Protein AF-A0A094HVT6-F1 (afdb_monomer_lite)

pLDDT: mean 74.16, std 20.73, range [37.62, 96.44]

Sequence (83 aa):
MTLEGIVSDNTPKPLRQRWADQVTSSSNRAHEAEIVWGDAKAANVLVDVDMDAWVISTLEMGSYRVGFRWRTQGLLRVTPGAS

Radius of gyration: 13.43 Å; chains: 1; bounding box: 30×27×37 Å

Structure (mmCIF, N/CA/C/O backbone):
data_AF-A0A094HVT6-F1
#
_entry.id   AF-A0A094HVT6-F1
#
loop_
_atom_site.group_PDB
_atom_site.id
_atom_site.type_symbol
_atom_site.label_atom_id
_atom_site.label_alt_id
_atom_site.label_comp_id
_atom_site.label_asym_id
_atom_site.label_entity_id
_atom_site.label_seq_id
_atom_site.pdbx_PDB_ins_code
_atom_site.Cartn_x
_atom_site.Cartn_y
_atom_site.Cartn_z
_atom_site.occupancy
_atom_site.B_iso_or_equiv
_atom_site.auth_seq_id
_atom_site.auth_comp_id
_atom_site.auth_asym_id
_atom_site.auth_atom_id
_atom_site.pdbx_PDB_model_num
ATOM 1 N N . MET A 1 1 ? -6.952 -8.886 0.980 1.00 85.12 1 MET A N 1
ATOM 2 C CA . MET A 1 1 ? -8.063 -7.918 0.777 1.00 85.12 1 MET A CA 1
ATOM 3 C C . MET A 1 1 ? -7.478 -6.632 0.201 1.00 85.12 1 MET A C 1
ATOM 5 O O . MET A 1 1 ? -6.301 -6.415 0.440 1.00 85.12 1 MET A O 1
ATOM 9 N N . THR A 1 2 ? -8.208 -5.820 -0.574 1.00 90.38 2 THR A N 1
ATOM 10 C CA . THR A 1 2 ? -7.671 -4.531 -1.063 1.00 90.38 2 THR A CA 1
ATOM 11 C C . THR A 1 2 ? -7.843 -3.423 -0.023 1.00 90.38 2 THR A C 1
ATOM 13 O O . THR A 1 2 ? -8.731 -3.498 0.828 1.00 90.38 2 THR A O 1
ATOM 16 N N . LEU A 1 3 ? -7.012 -2.384 -0.101 1.00 89.44 3 LEU A N 1
ATOM 17 C CA . LEU A 1 3 ? -7.081 -1.222 0.781 1.00 89.44 3 LEU A CA 1
ATOM 18 C C . LEU A 1 3 ? -8.403 -0.461 0.588 1.00 89.44 3 LEU A C 1
ATOM 20 O O . LEU A 1 3 ? -9.007 -0.020 1.560 1.00 89.44 3 LEU A O 1
ATOM 24 N N . GLU A 1 4 ? -8.895 -0.386 -0.651 1.00 91.75 4 GLU A N 1
ATOM 25 C CA . GLU A 1 4 ? -10.211 0.182 -0.980 1.00 91.75 4 GLU A CA 1
ATOM 26 C C . GLU A 1 4 ? -11.361 -0.516 -0.239 1.00 91.75 4 GLU A C 1
ATOM 28 O O . GLU A 1 4 ? -12.278 0.144 0.234 1.00 91.75 4 GLU A O 1
ATOM 33 N N . GLY A 1 5 ? -11.299 -1.844 -0.095 1.00 89.94 5 GLY A N 1
ATOM 34 C CA . GLY A 1 5 ? -12.357 -2.616 0.557 1.00 89.94 5 GLY A CA 1
ATOM 35 C C . GLY A 1 5 ? -12.286 -2.653 2.087 1.00 89.94 5 GLY A C 1
ATOM 36 O O . GLY A 1 5 ? -13.253 -3.073 2.717 1.00 89.94 5 GLY A O 1
ATOM 37 N N . ILE A 1 6 ? -11.157 -2.265 2.691 1.00 91.06 6 ILE A N 1
ATOM 38 C CA . ILE A 1 6 ? -10.933 -2.371 4.147 1.00 91.06 6 ILE A CA 1
ATOM 39 C C . ILE A 1 6 ? -10.895 -1.018 4.861 1.00 91.06 6 ILE A C 1
ATOM 41 O O . ILE A 1 6 ? -11.124 -0.943 6.072 1.00 91.06 6 ILE A O 1
ATOM 45 N N . VAL A 1 7 ? -10.577 0.057 4.138 1.00 92.19 7 VAL A N 1
ATOM 46 C CA . VAL A 1 7 ? -10.552 1.406 4.701 1.00 92.19 7 VAL A CA 1
ATOM 47 C C . VAL A 1 7 ? -11.983 1.912 4.852 1.00 92.19 7 VAL A C 1
ATOM 49 O O . VAL A 1 7 ? -12.749 1.974 3.899 1.00 92.19 7 VAL A O 1
ATOM 52 N N . SER A 1 8 ? -12.326 2.310 6.074 1.00 93.00 8 SER A N 1
ATOM 53 C CA . SER A 1 8 ? -13.583 2.974 6.414 1.00 93.00 8 SER A CA 1
ATOM 54 C C . SER A 1 8 ? -13.361 3.997 7.532 1.00 93.00 8 SER A C 1
ATOM 56 O O . SER A 1 8 ? -12.280 4.071 8.136 1.00 93.00 8 SER A O 1
ATOM 58 N N . ASP A 1 9 ? -14.400 4.764 7.855 1.00 92.00 9 ASP A N 1
ATOM 59 C CA . ASP A 1 9 ? -14.365 5.739 8.952 1.00 92.00 9 ASP A CA 1
ATOM 60 C C . ASP A 1 9 ? -14.051 5.079 10.303 1.00 92.00 9 ASP A C 1
ATOM 62 O O . ASP A 1 9 ? -13.320 5.645 11.122 1.00 92.00 9 ASP A O 1
ATOM 66 N N . ASN A 1 10 ? -14.499 3.833 10.482 1.00 94.44 10 ASN A N 1
ATOM 67 C CA . ASN A 1 10 ? -14.290 3.033 11.689 1.00 94.44 10 ASN A CA 1
ATOM 68 C C . ASN A 1 10 ? -12.895 2.398 11.776 1.00 94.44 10 ASN A C 1
ATOM 70 O O . ASN A 1 10 ? -12.535 1.849 12.818 1.00 94.44 10 ASN A O 1
ATOM 74 N N . THR A 1 11 ? -12.089 2.450 10.711 1.00 94.44 11 THR A N 1
ATOM 75 C CA . THR A 1 11 ? -10.725 1.918 10.754 1.00 94.44 11 THR A CA 1
ATOM 76 C C . THR A 1 11 ? -9.892 2.709 11.776 1.00 94.44 11 THR A C 1
ATOM 78 O O . THR A 1 11 ? -9.839 3.939 11.703 1.00 94.44 11 THR A O 1
ATOM 81 N N . PRO A 1 12 ? -9.180 2.054 12.711 1.00 96.38 12 PRO A N 1
ATOM 82 C CA . PRO A 1 12 ? -8.355 2.757 13.685 1.00 96.38 12 PRO A CA 1
ATOM 83 C C . PRO A 1 12 ? -7.346 3.701 13.022 1.00 96.38 12 PRO A C 1
ATOM 85 O O . PRO A 1 12 ? -6.610 3.313 12.112 1.00 96.38 12 PRO A O 1
ATOM 88 N N . LYS A 1 13 ? -7.260 4.944 13.511 1.00 95.69 13 LYS A N 1
ATOM 89 C CA . LYS A 1 13 ? -6.313 5.946 12.992 1.00 95.69 13 LYS A CA 1
ATOM 90 C C . LYS A 1 13 ? -4.855 5.445 12.956 1.00 95.69 13 LYS A C 1
ATOM 92 O O . LYS A 1 13 ? -4.217 5.665 11.929 1.00 95.69 13 LYS A O 1
ATOM 97 N N . PRO A 1 14 ? -4.330 4.744 13.986 1.00 96.44 14 PRO A N 1
ATOM 98 C CA . PRO A 1 14 ? -2.965 4.211 13.940 1.00 96.44 14 PRO A CA 1
ATOM 99 C C . PRO A 1 14 ? -2.748 3.211 12.801 1.00 96.44 14 PRO A C 1
ATOM 101 O O . PRO A 1 14 ? -1.687 3.183 12.187 1.00 96.44 14 PRO A O 1
ATOM 104 N N . LEU A 1 15 ? -3.773 2.420 12.483 1.00 95.31 15 LEU A N 1
ATOM 105 C CA . LEU A 1 15 ? -3.712 1.430 11.417 1.00 95.31 15 LEU A CA 1
ATOM 106 C C . LEU A 1 15 ? -3.710 2.094 10.032 1.00 95.31 15 LEU A C 1
ATOM 108 O O . LEU A 1 15 ? -2.894 1.738 9.187 1.00 95.31 15 LEU A O 1
ATOM 112 N N . ARG A 1 16 ? -4.549 3.121 9.826 1.00 94.69 16 ARG A N 1
ATOM 113 C CA . ARG A 1 16 ? -4.515 3.930 8.595 1.00 94.69 16 ARG A CA 1
ATOM 114 C C . ARG A 1 16 ? -3.158 4.608 8.395 1.00 94.69 16 ARG A C 1
ATOM 116 O O . ARG A 1 16 ? -2.669 4.648 7.270 1.00 94.69 16 ARG A O 1
ATOM 123 N N . GLN A 1 17 ? -2.550 5.104 9.476 1.00 95.69 17 GLN A N 1
ATOM 124 C CA . GLN A 1 17 ? -1.217 5.706 9.421 1.00 95.69 17 GLN A CA 1
ATOM 125 C C . GLN A 1 17 ? -0.154 4.677 9.016 1.00 95.69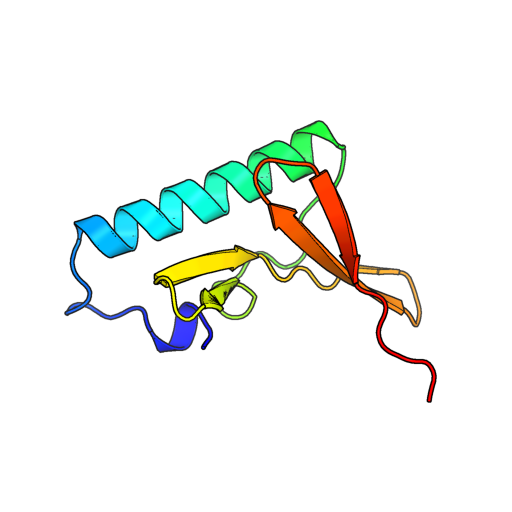 17 GLN A C 1
ATOM 127 O O . GLN A 1 17 ? 0.598 4.936 8.085 1.00 95.69 17 GLN A O 1
ATOM 132 N N . ARG A 1 18 ? -0.157 3.482 9.626 1.00 94.25 18 ARG A N 1
ATOM 133 C CA . ARG A 1 18 ? 0.756 2.384 9.255 1.00 94.25 18 ARG A CA 1
ATOM 134 C C . ARG A 1 18 ? 0.679 2.067 7.759 1.00 94.25 18 ARG A C 1
ATOM 136 O O . ARG A 1 18 ? 1.712 1.962 7.105 1.00 94.25 18 ARG A O 1
ATOM 143 N N . TRP A 1 19 ? -0.528 1.945 7.208 1.00 94.69 19 TRP A N 1
ATOM 144 C CA . TRP A 1 19 ? -0.707 1.678 5.779 1.00 94.69 19 TRP A CA 1
ATOM 145 C C . TRP A 1 19 ? -0.199 2.822 4.900 1.00 94.69 19 TRP A C 1
ATOM 147 O O . TRP A 1 19 ? 0.473 2.567 3.902 1.00 94.69 19 TRP A O 1
ATOM 157 N N . ALA A 1 20 ? -0.471 4.075 5.275 1.00 92.88 20 ALA A N 1
ATOM 158 C CA . ALA A 1 20 ? 0.041 5.241 4.559 1.00 92.88 20 ALA A CA 1
ATOM 159 C C . ALA A 1 20 ? 1.579 5.274 4.546 1.00 92.88 20 ALA A C 1
ATOM 161 O O . ALA A 1 20 ? 2.179 5.500 3.492 1.00 92.88 20 ALA A O 1
ATOM 162 N N . ASP A 1 21 ? 2.216 4.980 5.680 1.00 93.62 21 ASP A N 1
ATOM 163 C CA . ASP A 1 21 ? 3.674 4.942 5.808 1.00 93.62 21 ASP A CA 1
ATOM 164 C C . ASP A 1 21 ? 4.282 3.839 4.921 1.00 93.62 21 ASP A C 1
ATOM 166 O O . ASP A 1 21 ? 5.282 4.056 4.235 1.00 93.62 21 ASP A O 1
ATOM 170 N N . GLN A 1 22 ? 3.645 2.666 4.864 1.00 91.00 22 GLN A N 1
ATOM 171 C CA . GLN A 1 22 ? 4.088 1.530 4.046 1.00 91.00 22 GLN A CA 1
ATOM 172 C C . GLN A 1 22 ? 3.944 1.774 2.542 1.00 91.00 22 GLN A C 1
ATOM 174 O O . GLN A 1 22 ? 4.863 1.469 1.772 1.00 91.00 22 GLN A O 1
ATOM 179 N N . VAL A 1 23 ? 2.819 2.351 2.114 1.00 89.38 23 VAL A N 1
ATOM 180 C CA . VAL A 1 23 ? 2.600 2.726 0.709 1.00 89.38 23 VAL A CA 1
ATOM 181 C C . VAL A 1 23 ? 3.597 3.809 0.294 1.00 89.38 23 VAL A C 1
ATOM 183 O O . VAL A 1 23 ? 4.237 3.680 -0.750 1.00 89.38 23 VAL A O 1
ATOM 186 N N . THR A 1 24 ? 3.808 4.822 1.139 1.00 90.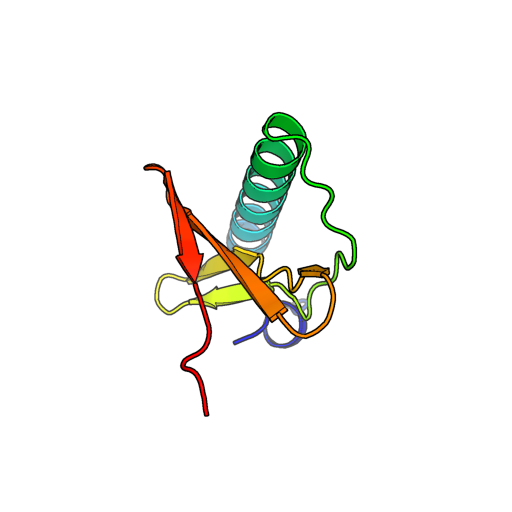50 24 THR A N 1
ATOM 187 C CA . THR A 1 24 ? 4.778 5.902 0.889 1.00 90.50 24 THR A CA 1
ATOM 188 C C . THR A 1 24 ? 6.203 5.362 0.794 1.00 90.50 24 THR A C 1
ATOM 190 O O . THR A 1 24 ? 6.918 5.665 -0.158 1.00 90.50 24 THR A O 1
ATOM 193 N N . SER A 1 25 ? 6.608 4.502 1.733 1.00 88.06 25 SER A N 1
ATOM 194 C CA . SER A 1 25 ? 7.923 3.854 1.709 1.00 88.06 25 SER A CA 1
ATOM 195 C C . SER A 1 25 ? 8.133 3.040 0.429 1.00 88.06 25 SER A C 1
ATOM 197 O O . SER A 1 25 ? 9.187 3.133 -0.199 1.00 88.06 25 SER A O 1
ATOM 199 N N . SER A 1 26 ? 7.115 2.291 -0.003 1.00 82.69 26 SER A N 1
ATOM 200 C CA . SER A 1 26 ? 7.171 1.515 -1.246 1.00 82.69 26 SER A CA 1
ATOM 201 C C . SER A 1 26 ? 7.304 2.413 -2.480 1.00 82.69 26 SER A C 1
ATOM 203 O O . SER A 1 26 ? 8.107 2.116 -3.362 1.00 82.69 26 SER A O 1
ATOM 205 N N . SER A 1 27 ? 6.564 3.527 -2.528 1.00 83.94 27 SER A N 1
ATOM 206 C CA . SER A 1 27 ? 6.653 4.504 -3.620 1.00 83.94 27 SER A CA 1
ATOM 207 C C . SER A 1 27 ? 8.029 5.164 -3.686 1.00 83.94 27 SER A C 1
ATOM 209 O O . SER A 1 27 ? 8.585 5.297 -4.771 1.00 83.94 27 SER A O 1
ATOM 211 N N . ASN A 1 28 ? 8.605 5.533 -2.539 1.00 85.38 28 ASN A N 1
ATOM 212 C CA . ASN A 1 28 ? 9.940 6.129 -2.484 1.00 85.38 28 ASN A CA 1
ATOM 213 C C . ASN A 1 28 ? 11.003 5.161 -3.010 1.00 85.38 28 ASN A C 1
ATOM 215 O O . ASN A 1 28 ? 11.794 5.540 -3.865 1.00 85.38 28 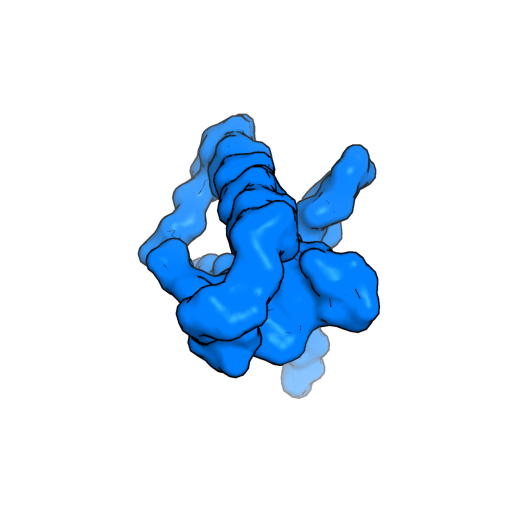ASN A O 1
ATOM 219 N N . ARG A 1 29 ? 10.960 3.888 -2.594 1.00 81.50 29 ARG A N 1
ATOM 220 C CA . ARG A 1 29 ? 11.883 2.854 -3.095 1.00 81.50 29 ARG A CA 1
ATOM 221 C C . ARG A 1 29 ? 11.737 2.599 -4.595 1.00 81.50 29 ARG A C 1
ATOM 223 O O . ARG A 1 29 ? 12.722 2.297 -5.260 1.00 81.50 29 ARG A O 1
ATOM 230 N N . ALA A 1 30 ? 10.521 2.697 -5.131 1.00 79.88 30 ALA A N 1
ATOM 231 C CA . ALA A 1 30 ? 10.300 2.604 -6.570 1.00 79.88 30 ALA A CA 1
ATOM 232 C C . ALA A 1 30 ? 10.942 3.793 -7.300 1.00 79.88 30 ALA A C 1
ATOM 234 O O . ALA A 1 30 ? 11.693 3.580 -8.248 1.00 79.88 30 ALA A O 1
ATOM 235 N N . HIS A 1 31 ? 10.728 5.020 -6.813 1.00 81.88 31 HIS A N 1
ATOM 236 C CA . HIS A 1 31 ? 11.343 6.220 -7.383 1.00 81.88 31 HIS A CA 1
ATOM 237 C C . HIS A 1 31 ? 12.877 6.194 -7.305 1.00 81.88 31 HIS A C 1
ATOM 239 O O . HIS A 1 31 ? 13.533 6.561 -8.274 1.00 81.88 31 HIS A O 1
ATOM 245 N N . GLU A 1 32 ? 13.453 5.708 -6.201 1.00 84.75 32 GLU A N 1
ATOM 246 C CA . GLU A 1 32 ? 14.902 5.487 -6.050 1.00 84.75 32 GLU A CA 1
ATOM 247 C C . GLU A 1 32 ? 15.465 4.504 -7.091 1.00 84.75 32 GLU A C 1
ATOM 249 O O . GLU A 1 32 ? 16.632 4.596 -7.459 1.00 84.75 32 GLU A O 1
ATOM 254 N N . ALA A 1 33 ? 14.637 3.577 -7.579 1.00 78.12 33 ALA A N 1
ATOM 255 C CA . ALA A 1 33 ? 14.974 2.629 -8.638 1.00 78.12 33 ALA A CA 1
ATOM 256 C C . ALA A 1 33 ? 14.541 3.104 -10.041 1.00 78.12 33 ALA A C 1
ATOM 258 O O . ALA A 1 33 ? 14.502 2.291 -10.963 1.00 78.12 33 ALA A O 1
ATOM 259 N N . GLU A 1 34 ? 14.173 4.382 -10.195 1.00 82.38 34 GLU A N 1
ATOM 260 C CA . GLU A 1 34 ? 13.663 4.985 -11.439 1.00 82.38 34 GLU A CA 1
ATOM 261 C C . GLU A 1 34 ? 12.379 4.316 -11.981 1.00 82.38 34 GLU A C 1
ATOM 263 O O . GLU A 1 34 ? 12.040 4.420 -13.161 1.00 82.38 34 GLU A O 1
ATOM 268 N N . ILE A 1 35 ? 11.620 3.643 -11.109 1.00 78.44 35 ILE A N 1
ATOM 269 C CA . ILE A 1 35 ? 10.337 3.011 -11.429 1.00 78.44 35 ILE A CA 1
ATOM 270 C C . ILE A 1 35 ? 9.199 3.950 -11.030 1.00 78.44 35 ILE A C 1
ATOM 272 O O . ILE A 1 35 ? 9.039 4.306 -9.862 1.00 78.44 35 ILE A O 1
ATOM 276 N N . VAL A 1 36 ? 8.342 4.285 -11.994 1.00 79.38 36 VAL A N 1
ATOM 277 C CA . VAL A 1 36 ? 7.115 5.053 -11.751 1.00 79.38 36 VAL A CA 1
ATOM 278 C C . VAL A 1 36 ? 5.941 4.103 -11.512 1.00 79.38 36 VAL A C 1
ATOM 280 O O . VAL A 1 36 ? 5.677 3.197 -12.305 1.00 79.38 36 VAL A O 1
ATOM 283 N N . TRP A 1 37 ? 5.194 4.327 -10.430 1.00 76.94 37 TRP A N 1
ATOM 284 C CA . TRP A 1 37 ? 3.919 3.650 -10.203 1.00 76.94 37 TRP A CA 1
ATOM 285 C C . TRP A 1 37 ? 2.819 4.308 -11.047 1.00 76.94 37 TRP A C 1
ATOM 287 O O . TRP A 1 37 ? 2.238 5.315 -10.656 1.00 76.94 37 TRP A O 1
ATOM 297 N N . GLY A 1 38 ? 2.551 3.749 -12.230 1.00 75.50 38 GLY A N 1
ATOM 298 C CA . GLY A 1 38 ? 1.645 4.362 -13.212 1.00 75.50 38 GLY A CA 1
ATOM 299 C C . GLY A 1 38 ? 0.146 4.332 -12.872 1.00 75.50 38 GLY A C 1
ATOM 300 O O . GLY A 1 38 ? -0.601 5.136 -13.416 1.00 75.50 38 GLY A O 1
ATOM 301 N N . ASP A 1 39 ? -0.303 3.439 -11.982 1.00 81.75 39 ASP A N 1
ATOM 302 C CA . ASP A 1 39 ? -1.723 3.262 -11.614 1.00 81.75 39 ASP A CA 1
ATOM 303 C C . ASP A 1 39 ? -1.887 3.279 -10.084 1.00 81.75 39 ASP A C 1
ATOM 305 O O . ASP A 1 39 ? -2.183 2.267 -9.439 1.00 81.75 39 ASP A O 1
ATOM 309 N N . ALA A 1 40 ? -1.597 4.435 -9.483 1.00 83.56 40 ALA A N 1
ATOM 310 C CA . ALA A 1 40 ? -1.633 4.630 -8.039 1.00 83.56 40 ALA A CA 1
ATOM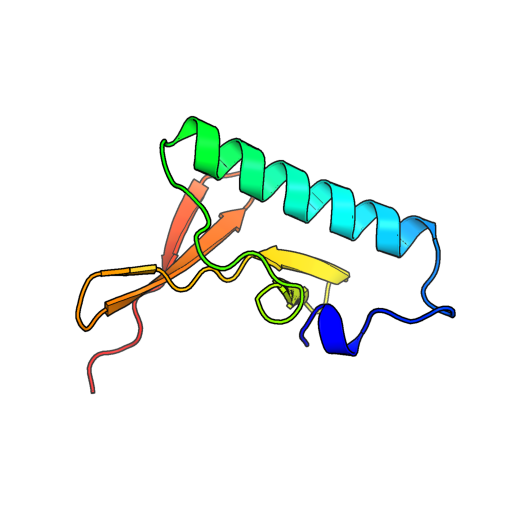 311 C C . ALA A 1 40 ? -3.067 4.748 -7.502 1.00 83.56 40 ALA A C 1
ATOM 313 O O . ALA A 1 40 ? -3.676 5.816 -7.547 1.00 83.56 40 ALA A O 1
ATOM 314 N N . LYS A 1 41 ? -3.612 3.646 -6.968 1.00 87.62 41 LYS A N 1
ATOM 315 C CA . LYS A 1 41 ? -4.957 3.601 -6.368 1.00 87.62 41 LYS A CA 1
ATOM 316 C C . LYS A 1 41 ? -5.077 2.577 -5.245 1.00 87.62 41 LYS A C 1
ATOM 318 O O . LYS A 1 41 ? -4.353 1.584 -5.215 1.00 87.62 41 LYS A O 1
ATOM 323 N N . ALA A 1 42 ? -6.050 2.781 -4.356 1.00 86.25 42 ALA A N 1
ATOM 324 C CA . ALA A 1 42 ? -6.302 1.902 -3.210 1.00 86.25 42 ALA A CA 1
ATOM 325 C C . ALA A 1 42 ? -6.692 0.463 -3.610 1.00 86.25 42 ALA A C 1
ATOM 327 O O . ALA A 1 42 ? -6.396 -0.480 -2.877 1.00 86.25 42 ALA A O 1
ATOM 328 N N . ALA A 1 43 ? -7.292 0.271 -4.791 1.00 87.31 43 ALA A N 1
ATOM 329 C CA . ALA A 1 43 ? -7.559 -1.056 -5.354 1.00 87.31 43 ALA A CA 1
ATOM 330 C C . ALA A 1 43 ? -6.270 -1.858 -5.631 1.00 87.31 43 ALA A C 1
ATOM 332 O O . ALA A 1 43 ? -6.273 -3.084 -5.557 1.00 87.31 43 ALA A O 1
ATOM 333 N N . ASN A 1 44 ? -5.159 -1.158 -5.892 1.00 87.25 44 ASN A N 1
ATOM 334 C CA . ASN A 1 44 ? -3.843 -1.727 -6.185 1.00 87.25 44 ASN A CA 1
ATOM 335 C C . ASN A 1 44 ? -2.965 -1.842 -4.928 1.00 87.25 44 ASN A C 1
ATOM 337 O O . ASN A 1 44 ? -1.740 -1.939 -5.016 1.00 87.25 44 ASN A O 1
ATOM 341 N N . VAL A 1 45 ? -3.572 -1.822 -3.742 1.00 87.50 45 VAL A N 1
ATOM 342 C CA . VAL A 1 45 ? -2.881 -2.070 -2.479 1.00 87.50 45 VAL A CA 1
ATOM 343 C C . VAL A 1 45 ? -3.579 -3.225 -1.777 1.00 87.50 45 VAL A C 1
ATOM 345 O O . VAL A 1 45 ? -4.776 -3.156 -1.521 1.00 87.50 45 VAL A O 1
ATOM 348 N N . LEU A 1 46 ? -2.852 -4.298 -1.477 1.00 89.88 46 LEU A N 1
ATOM 349 C CA . LEU A 1 46 ? -3.358 -5.425 -0.698 1.00 89.88 46 LEU A CA 1
ATOM 350 C C . LEU A 1 46 ? -3.006 -5.254 0.775 1.00 89.88 46 LEU A C 1
ATOM 352 O O . LEU A 1 46 ? -1.903 -4.840 1.096 1.00 89.88 46 LEU A O 1
ATOM 356 N N . VAL A 1 47 ? -3.915 -5.638 1.659 1.00 88.88 47 VAL A N 1
ATOM 357 C CA . VAL A 1 47 ? -3.637 -5.861 3.078 1.00 88.88 47 VAL A CA 1
ATOM 358 C C . VAL A 1 47 ? -3.570 -7.366 3.321 1.00 88.88 47 VAL A C 1
ATOM 360 O O . VAL A 1 47 ? -4.476 -8.103 2.897 1.00 88.88 47 VAL A O 1
ATOM 363 N N . ASP A 1 48 ? -2.473 -7.817 3.930 1.00 89.25 48 ASP A N 1
ATOM 364 C CA . ASP A 1 48 ? -2.242 -9.221 4.277 1.00 89.25 48 ASP A CA 1
ATOM 365 C C . ASP A 1 48 ? -2.786 -9.589 5.669 1.00 89.25 48 ASP A C 1
ATOM 367 O O . ASP A 1 48 ? -3.486 -8.813 6.319 1.00 89.25 48 ASP A O 1
ATOM 371 N N . VAL A 1 49 ? -2.486 -10.812 6.112 1.00 90.19 49 VAL A N 1
ATOM 372 C CA . VAL A 1 49 ? -2.924 -11.341 7.412 1.00 90.19 49 VAL A CA 1
ATOM 373 C C . VAL A 1 49 ? -2.239 -10.667 8.609 1.00 90.19 49 VAL A C 1
ATOM 375 O O . VAL A 1 49 ? -2.797 -10.695 9.702 1.00 90.19 49 VAL A O 1
ATOM 378 N N . ASP A 1 50 ? -1.090 -10.018 8.400 1.00 92.12 50 ASP A N 1
ATOM 379 C CA . ASP A 1 50 ? -0.327 -9.279 9.418 1.00 92.12 50 ASP A CA 1
ATOM 380 C C . ASP A 1 50 ? -0.715 -7.783 9.464 1.00 92.12 50 ASP A C 1
ATOM 382 O O . ASP A 1 50 ? -0.133 -6.967 10.200 1.00 92.12 50 ASP A O 1
ATOM 386 N N . MET A 1 51 ? -1.756 -7.422 8.703 1.00 91.25 51 MET A N 1
ATOM 387 C CA . MET A 1 51 ? -2.271 -6.067 8.533 1.00 91.25 51 MET A CA 1
ATOM 388 C C . MET A 1 51 ? -1.246 -5.111 7.911 1.00 91.25 51 MET A C 1
ATOM 390 O O . MET A 1 51 ? -1.296 -3.903 8.164 1.00 91.25 51 MET A O 1
ATOM 394 N N . ASP A 1 52 ? -0.341 -5.643 7.091 1.00 91.62 52 ASP A N 1
ATOM 395 C CA . ASP A 1 52 ? 0.615 -4.879 6.298 1.00 91.62 52 ASP A CA 1
ATOM 396 C C . ASP A 1 52 ? 0.046 -4.559 4.913 1.00 91.62 52 ASP A C 1
ATOM 398 O O . ASP A 1 52 ? -0.595 -5.396 4.278 1.00 91.62 52 ASP A O 1
ATOM 402 N N . ALA A 1 53 ? 0.282 -3.330 4.449 1.00 88.19 53 ALA A N 1
ATOM 403 C CA . ALA A 1 53 ? -0.094 -2.854 3.127 1.00 88.19 53 ALA A CA 1
ATOM 404 C C . ALA A 1 53 ? 0.999 -3.165 2.092 1.00 88.19 53 ALA A C 1
ATOM 406 O O . ALA A 1 53 ? 2.178 -2.869 2.283 1.00 88.19 53 ALA A O 1
ATOM 407 N N . TRP A 1 54 ? 0.577 -3.698 0.950 1.00 84.56 54 TRP A N 1
ATOM 408 C CA . TRP A 1 54 ? 1.424 -4.148 -0.148 1.00 84.56 54 TRP A CA 1
ATOM 409 C C . TRP A 1 54 ? 0.972 -3.503 -1.448 1.00 84.56 54 TRP A C 1
ATOM 411 O O . TRP A 1 54 ? -0.136 -3.758 -1.915 1.00 84.56 54 TRP A O 1
ATOM 421 N N . VAL A 1 55 ? 1.833 -2.695 -2.064 1.00 82.75 55 VAL A N 1
ATOM 422 C CA . VAL A 1 55 ? 1.550 -2.111 -3.380 1.00 82.75 55 VAL A CA 1
ATOM 423 C C . VAL A 1 55 ? 1.689 -3.191 -4.450 1.00 82.75 55 VAL A C 1
ATOM 425 O O . VAL A 1 55 ? 2.786 -3.676 -4.714 1.00 82.75 55 VAL A O 1
ATOM 428 N N . ILE A 1 56 ? 0.579 -3.543 -5.092 1.00 74.50 56 ILE A N 1
ATOM 429 C CA . ILE A 1 56 ? 0.546 -4.396 -6.277 1.00 74.50 56 ILE A CA 1
ATOM 430 C C . ILE A 1 56 ? 0.410 -3.504 -7.513 1.00 74.50 56 ILE A C 1
ATOM 432 O O . ILE A 1 56 ? -0.670 -3.279 -8.043 1.00 74.50 56 ILE A O 1
ATOM 436 N N . SER A 1 57 ? 1.527 -2.954 -7.981 1.00 64.56 57 SER A N 1
ATOM 437 C CA . SER A 1 57 ? 1.545 -2.339 -9.310 1.00 64.56 57 SER A CA 1
ATOM 438 C C . SER A 1 57 ? 1.562 -3.451 -10.349 1.00 64.56 57 SER A C 1
ATOM 440 O O . SER A 1 57 ? 2.419 -4.323 -10.257 1.00 64.56 57 SER A O 1
ATOM 442 N N . THR A 1 58 ? 0.646 -3.429 -11.317 1.00 51.47 58 THR A N 1
ATOM 443 C CA . THR A 1 58 ? 0.805 -4.155 -12.579 1.00 51.47 58 THR A CA 1
ATOM 444 C C . THR A 1 58 ? 1.422 -3.192 -13.583 1.00 51.47 58 THR A C 1
ATOM 446 O O . THR A 1 58 ? 0.723 -2.338 -14.123 1.00 51.47 58 THR A O 1
ATOM 449 N N . LEU A 1 59 ? 2.725 -3.299 -13.844 1.00 49.72 59 LEU A N 1
ATOM 450 C CA . LEU A 1 59 ? 3.268 -2.685 -15.056 1.00 49.72 59 LEU A CA 1
ATOM 451 C C . LEU A 1 59 ? 2.829 -3.554 -16.234 1.00 49.72 59 LEU A C 1
ATOM 453 O O . LEU A 1 59 ? 3.273 -4.698 -16.327 1.00 49.72 59 LEU A O 1
ATOM 457 N N . GLU A 1 60 ? 1.966 -3.040 -17.112 1.00 44.31 60 GLU A N 1
ATOM 458 C CA . GLU A 1 60 ? 1.798 -3.629 -18.442 1.00 44.31 60 GLU A 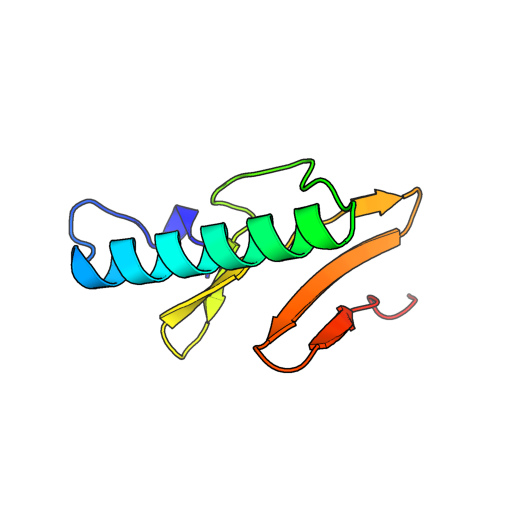CA 1
ATOM 459 C C . GLU A 1 60 ? 2.953 -3.151 -19.326 1.00 44.31 60 GLU A C 1
ATOM 461 O O . GLU A 1 60 ? 2.928 -2.066 -19.900 1.00 44.31 60 GLU A O 1
ATOM 466 N N . MET A 1 61 ? 4.005 -3.965 -19.418 1.00 42.50 61 MET A N 1
ATOM 467 C CA . MET A 1 61 ? 4.997 -3.856 -20.490 1.00 42.50 61 MET A CA 1
ATOM 468 C C . MET A 1 61 ? 4.687 -4.929 -21.535 1.00 42.50 61 MET A C 1
ATOM 470 O O . MET A 1 61 ? 5.269 -6.015 -21.531 1.00 42.50 61 MET A O 1
ATOM 474 N N . GLY A 1 62 ? 3.700 -4.659 -22.392 1.00 55.75 62 GLY A N 1
ATOM 475 C CA . GLY A 1 62 ? 3.160 -5.655 -23.323 1.00 55.75 62 GLY A CA 1
ATOM 476 C C . GLY A 1 62 ? 2.326 -6.723 -22.602 1.00 55.75 62 GLY A C 1
ATOM 477 O O . GLY A 1 62 ? 1.507 -6.395 -21.755 1.00 55.75 62 GLY A O 1
ATOM 478 N N . SER A 1 63 ? 2.528 -8.010 -22.910 1.00 43.66 63 SER A N 1
ATOM 479 C CA . SER A 1 63 ? 1.710 -9.124 -22.380 1.00 43.66 63 SER A CA 1
ATOM 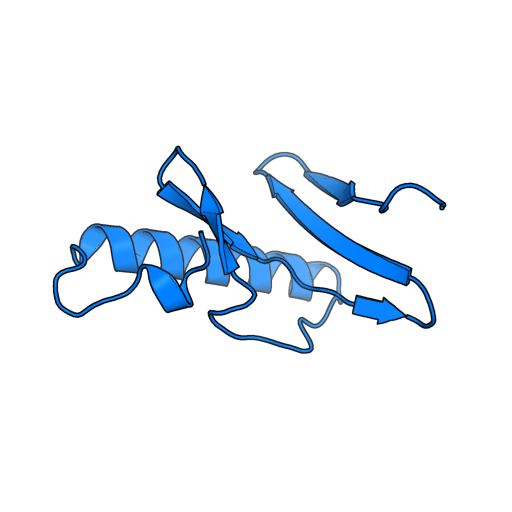480 C C . SER A 1 63 ? 2.060 -9.577 -20.947 1.00 43.66 63 SER A C 1
ATOM 482 O O . SER A 1 63 ? 1.527 -10.582 -20.473 1.00 43.66 63 SER A O 1
ATOM 484 N N . TYR A 1 64 ? 2.976 -8.891 -20.257 1.00 41.16 64 TYR A N 1
ATOM 485 C CA . TYR A 1 64 ? 3.477 -9.304 -18.945 1.00 41.16 64 TYR A CA 1
ATOM 486 C C . TYR A 1 64 ? 2.869 -8.457 -17.834 1.00 41.16 64 TYR A C 1
ATOM 488 O O . TYR A 1 64 ? 3.024 -7.241 -17.820 1.00 41.16 64 TYR A O 1
ATOM 496 N N . ARG A 1 65 ? 2.244 -9.119 -16.856 1.00 45.44 65 ARG A N 1
ATOM 497 C CA . ARG A 1 65 ? 1.859 -8.504 -15.583 1.00 45.44 65 ARG A CA 1
ATOM 498 C C . ARG A 1 65 ? 3.017 -8.663 -14.610 1.00 45.44 65 ARG A C 1
ATOM 500 O O . ARG A 1 65 ? 3.287 -9.773 -14.156 1.00 45.44 65 ARG A O 1
ATOM 507 N N . VAL A 1 66 ? 3.721 -7.578 -14.310 1.00 45.56 66 VAL A N 1
ATOM 508 C CA . VAL A 1 66 ? 4.781 -7.583 -13.293 1.00 45.56 66 VAL A CA 1
ATOM 509 C C . VAL A 1 66 ? 4.200 -7.044 -11.999 1.00 45.56 66 VAL A C 1
ATOM 511 O O . VAL A 1 66 ? 3.816 -5.884 -11.976 1.00 45.56 66 VAL A O 1
ATOM 514 N N . GLY A 1 67 ? 4.142 -7.877 -10.956 1.00 48.50 67 GLY A N 1
ATOM 515 C CA . GLY A 1 67 ? 3.849 -7.457 -9.587 1.00 48.50 67 GLY A CA 1
ATOM 516 C C . GLY A 1 67 ? 5.142 -7.294 -8.792 1.00 48.50 67 GLY A C 1
ATOM 517 O O . GLY A 1 67 ? 5.989 -8.193 -8.792 1.00 48.50 67 GLY A O 1
ATOM 518 N N . PHE A 1 68 ? 5.305 -6.161 -8.112 1.00 52.44 68 PHE A N 1
ATOM 519 C CA . PHE A 1 68 ? 6.450 -5.930 -7.234 1.00 52.44 68 PHE A CA 1
ATOM 520 C C . PHE A 1 68 ? 6.109 -6.292 -5.791 1.00 52.44 68 PHE A C 1
ATOM 522 O O . PHE A 1 68 ? 5.123 -5.817 -5.238 1.00 52.44 68 PHE A O 1
ATOM 529 N N . ARG A 1 69 ? 6.953 -7.114 -5.162 1.00 49.28 69 ARG A N 1
ATOM 530 C CA . ARG A 1 69 ? 6.913 -7.371 -3.721 1.00 49.28 69 ARG A CA 1
ATOM 531 C C . ARG A 1 69 ? 8.147 -6.745 -3.087 1.00 49.28 69 ARG A C 1
ATOM 533 O O . ARG A 1 69 ? 9.257 -7.236 -3.291 1.00 49.28 69 ARG A O 1
ATOM 540 N N . TRP A 1 70 ? 7.949 -5.700 -2.293 1.00 50.91 70 TRP A N 1
ATOM 541 C CA . TRP A 1 70 ? 9.020 -5.073 -1.524 1.00 50.91 70 TRP A CA 1
ATOM 542 C C . TRP A 1 70 ? 8.924 -5.523 -0.066 1.00 50.91 70 TRP A C 1
ATOM 544 O O . TRP A 1 70 ? 8.090 -5.032 0.684 1.00 50.91 70 TRP A O 1
ATOM 554 N N . ARG A 1 71 ? 9.782 -6.460 0.361 1.00 39.41 71 ARG A N 1
ATOM 555 C CA . ARG A 1 71 ? 10.095 -6.617 1.794 1.00 39.41 71 ARG A CA 1
ATOM 556 C C . ARG A 1 71 ? 11.348 -5.795 2.097 1.00 39.41 71 ARG A C 1
ATOM 558 O O . ARG A 1 71 ? 12.108 -5.437 1.190 1.00 39.41 71 ARG A O 1
ATOM 565 N N . THR A 1 72 ? 11.605 -5.526 3.367 1.00 39.91 72 THR A N 1
ATOM 566 C CA . THR A 1 72 ? 12.810 -4.872 3.914 1.00 39.91 72 THR A CA 1
ATOM 567 C C . THR A 1 72 ? 14.157 -5.522 3.523 1.00 39.91 72 THR A C 1
ATOM 569 O O . THR A 1 72 ? 15.191 -5.068 3.991 1.00 39.91 72 THR A O 1
ATOM 572 N N . GLN A 1 73 ? 14.190 -6.536 2.642 1.00 37.62 73 GLN A N 1
ATOM 573 C CA . GLN A 1 73 ? 15.410 -7.221 2.186 1.00 37.62 73 GLN A CA 1
ATOM 574 C C . GLN A 1 73 ? 15.541 -7.437 0.661 1.00 37.62 73 GLN A C 1
ATOM 576 O O . GLN A 1 73 ? 16.484 -8.096 0.239 1.00 37.62 73 GLN A O 1
ATOM 581 N N . GLY A 1 74 ? 14.665 -6.889 -0.193 1.00 44.59 74 GLY A N 1
ATOM 582 C CA . GLY A 1 74 ? 14.895 -6.930 -1.650 1.00 44.59 74 GLY A CA 1
ATOM 583 C C . GLY A 1 74 ? 13.644 -6.958 -2.526 1.00 44.59 74 GLY A C 1
ATOM 584 O O . GLY A 1 74 ? 12.523 -7.069 -2.026 1.00 44.59 74 GLY A O 1
ATOM 585 N N . LEU A 1 75 ? 13.877 -6.834 -3.837 1.00 46.12 75 LEU A N 1
ATOM 586 C CA . LEU A 1 75 ? 12.885 -6.918 -4.908 1.00 46.12 75 LEU A CA 1
ATOM 587 C C . LEU A 1 75 ? 12.625 -8.386 -5.263 1.00 46.12 75 LEU A C 1
ATOM 589 O O . LEU A 1 75 ? 13.503 -9.042 -5.820 1.00 46.12 75 LEU A O 1
ATOM 593 N N . LEU A 1 76 ? 11.426 -8.903 -4.987 1.00 43.75 76 LEU A N 1
ATOM 594 C CA . LEU A 1 76 ? 11.009 -10.197 -5.533 1.00 43.75 76 LEU A CA 1
ATOM 595 C C . LEU A 1 76 ? 10.148 -9.955 -6.778 1.00 43.75 76 LEU A C 1
ATOM 597 O O . LEU A 1 76 ? 9.040 -9.424 -6.677 1.00 43.75 76 LEU A O 1
ATOM 601 N N . ARG A 1 77 ? 10.657 -10.337 -7.954 1.00 44.16 77 ARG A N 1
ATOM 602 C CA . ARG A 1 77 ? 9.883 -10.376 -9.202 1.00 44.16 77 ARG A CA 1
ATOM 603 C C . ARG A 1 77 ? 8.878 -11.522 -9.096 1.00 44.16 77 ARG A C 1
ATOM 605 O O . ARG A 1 77 ? 9.282 -12.679 -9.050 1.00 44.16 77 ARG A O 1
ATOM 612 N N . VAL A 1 78 ? 7.584 -11.214 -9.056 1.00 46.34 78 VAL A N 1
ATOM 613 C CA . VAL A 1 78 ? 6.530 -12.231 -9.157 1.00 46.34 78 VAL A CA 1
ATOM 614 C C . VAL A 1 78 ? 6.128 -12.333 -10.627 1.00 46.34 78 VAL A C 1
ATOM 616 O O . VAL A 1 78 ? 5.510 -11.421 -11.170 1.00 46.34 78 VAL A O 1
ATOM 619 N N . THR A 1 79 ? 6.523 -13.417 -11.294 1.00 40.75 79 THR A N 1
ATOM 620 C CA . THR A 1 79 ? 6.009 -13.789 -12.622 1.00 40.75 79 THR A CA 1
ATOM 621 C C . THR A 1 79 ? 4.743 -14.634 -12.457 1.00 40.75 79 THR A C 1
ATOM 623 O O . THR A 1 79 ? 4.784 -15.595 -11.684 1.00 40.75 79 THR A O 1
ATOM 626 N N . PRO A 1 80 ? 3.636 -14.348 -13.169 1.00 40.91 80 PRO A N 1
ATOM 627 C CA . PRO A 1 80 ? 2.539 -15.301 -13.268 1.00 40.91 80 PRO A CA 1
ATOM 628 C C . PRO A 1 80 ? 3.035 -16.538 -14.023 1.00 40.91 80 PRO A C 1
ATOM 630 O O . PRO A 1 80 ? 3.817 -16.413 -14.968 1.00 40.91 80 PRO A O 1
ATOM 633 N N . GLY A 1 81 ? 2.601 -17.724 -13.594 1.00 40.50 81 GLY A N 1
ATOM 634 C CA . GLY A 1 81 ? 2.860 -18.961 -14.325 1.00 40.50 81 GLY A CA 1
ATOM 635 C C . GLY A 1 81 ? 2.364 -18.838 -15.764 1.00 40.50 81 GLY A C 1
ATOM 636 O O . GLY A 1 81 ? 1.259 -18.345 -15.999 1.00 40.50 81 GLY A O 1
ATOM 637 N N . ALA A 1 82 ? 3.209 -19.251 -16.710 1.00 38.69 82 ALA A N 1
ATOM 638 C CA . ALA A 1 82 ? 2.806 -19.446 -18.092 1.00 38.69 82 ALA A CA 1
ATOM 639 C C . ALA A 1 82 ? 1.599 -20.396 -18.121 1.00 38.69 82 ALA A C 1
ATOM 641 O O . ALA A 1 82 ? 1.613 -21.429 -17.448 1.00 38.69 82 ALA A O 1
ATOM 642 N N . SER A 1 83 ? 0.550 -19.984 -18.835 1.00 39.91 83 SER A N 1
ATOM 643 C CA . SER A 1 83 ? -0.540 -20.879 -19.238 1.00 39.91 83 SER A CA 1
ATOM 644 C C . SER A 1 83 ? -0.037 -21.887 -20.262 1.00 39.91 83 SER A C 1
ATOM 646 O O . SER A 1 83 ? 0.860 -21.504 -21.049 1.00 39.91 83 SER A O 1
#

Foldseek 3Di:
DFQVVPDDPPPDPVLVVQAVVQVVVVCVVCVVVVHHQPDDDRRQWDQDPVSYIFGFRQDCPDPWGWGWGDDPPDTDTDGDDDD

Secondary structure (DSSP, 8-state):
-BHHHH--TTS-HHHHHHHHHHHHHHHHHHHHTT---SS--GGGEEE-TTS-EEE--EEEETTEEEEEEEETTEEEEEPPPP-